Protein AF-A0A7V9BAR9-F1 (afdb_monomer)

Mean predicted aligned error: 8.54 Å

pLDDT: mean 87.7, std 13.69, range [41.0, 97.81]

Foldseek 3Di:
DPPDPPPDPVVVVVVVVVLVPDDPVVNVVVVVVVVVVVLVVQCVVCCVVCVPDDSQVSVCVVVVHHPDDPDPPDDDD

Radius of gyration: 19.04 Å; Cα contacts (8 Å, |Δi|>4): 15; chains: 1; bounding box: 38×46×49 Å

Structure (mmCIF, N/CA/C/O backbone):
data_AF-A0A7V9BAR9-F1
#
_entry.id   AF-A0A7V9BAR9-F1
#
loop_
_atom_site.group_PDB
_atom_site.id
_atom_site.type_symbol
_atom_site.label_atom_id
_atom_site.label_alt_id
_atom_site.label_comp_id
_atom_site.label_asym_id
_atom_site.label_entity_id
_atom_site.label_seq_id
_atom_site.pdbx_PDB_ins_code
_atom_site.Cartn_x
_atom_site.Cartn_y
_atom_site.Cartn_z
_atom_site.occupancy
_atom_site.B_iso_or_equiv
_atom_site.auth_seq_id
_atom_site.auth_comp_id
_atom_site.auth_asym_id
_atom_site.auth_atom_id
_atom_site.pdbx_PDB_model_num
ATOM 1 N N . MET A 1 1 ? 0.635 27.118 -12.640 1.00 41.00 1 MET A N 1
ATOM 2 C CA . MET A 1 1 ? 0.087 26.045 -13.499 1.00 41.00 1 MET A CA 1
ATOM 3 C C . MET A 1 1 ? 0.832 24.762 -13.177 1.00 41.00 1 MET A C 1
ATOM 5 O O . MET A 1 1 ? 1.993 24.653 -13.542 1.00 41.00 1 MET A O 1
ATOM 9 N N . SER A 1 2 ? 0.222 23.835 -12.439 1.00 53.16 2 SER A N 1
ATOM 10 C CA . SER A 1 2 ? 0.801 22.495 -12.277 1.00 53.16 2 SER A CA 1
ATOM 11 C C . SER A 1 2 ? 0.616 21.738 -13.595 1.00 53.16 2 SER A C 1
ATOM 13 O O . SER A 1 2 ? -0.507 21.740 -14.103 1.00 53.16 2 SER A O 1
ATOM 15 N N . PRO A 1 3 ? 1.660 21.129 -14.185 1.00 63.75 3 PRO A N 1
ATOM 16 C CA . PRO A 1 3 ? 1.483 20.330 -15.389 1.00 63.75 3 PRO A CA 1
ATOM 17 C C . PRO A 1 3 ? 0.535 19.171 -15.066 1.00 63.75 3 PRO A C 1
ATOM 19 O O . PRO A 1 3 ? 0.750 18.442 -14.093 1.00 63.75 3 PRO A O 1
ATOM 22 N N . SER A 1 4 ? -0.539 19.039 -15.850 1.00 69.88 4 SER A N 1
ATOM 23 C CA . SER A 1 4 ? -1.445 17.891 -15.780 1.00 69.88 4 SER A CA 1
ATOM 24 C C . SER A 1 4 ? -0.606 16.622 -15.845 1.00 69.88 4 SER A C 1
ATOM 26 O O . SER A 1 4 ? 0.180 16.450 -16.776 1.00 69.88 4 SER A O 1
ATOM 28 N N . ARG A 1 5 ? -0.729 15.756 -14.835 1.00 80.56 5 ARG A N 1
ATOM 29 C CA . ARG A 1 5 ? -0.049 14.459 -14.843 1.00 80.56 5 ARG A CA 1
ATOM 30 C C . ARG A 1 5 ? -0.536 13.692 -16.069 1.00 80.56 5 ARG A C 1
ATOM 32 O O . ARG A 1 5 ? -1.736 13.449 -16.194 1.00 80.56 5 ARG A O 1
ATOM 39 N N . ASP A 1 6 ? 0.385 13.338 -16.960 1.00 85.00 6 ASP A N 1
ATOM 40 C CA . ASP A 1 6 ? 0.073 12.472 -18.091 1.00 85.00 6 ASP A CA 1
ATOM 41 C C . ASP A 1 6 ? -0.353 11.105 -17.544 1.00 85.00 6 ASP A C 1
ATOM 43 O O . ASP A 1 6 ? 0.426 10.384 -16.920 1.00 85.00 6 ASP A O 1
ATOM 47 N N . THR A 1 7 ? -1.636 10.805 -17.715 1.00 89.62 7 THR A N 1
ATOM 48 C CA . THR A 1 7 ? -2.292 9.571 -17.266 1.00 89.62 7 THR A CA 1
ATOM 49 C C . THR A 1 7 ? -2.728 8.718 -18.454 1.00 89.62 7 THR A C 1
ATOM 51 O O . THR A 1 7 ? -3.544 7.808 -18.311 1.00 89.62 7 THR A O 1
ATOM 54 N N . THR A 1 8 ? -2.193 8.996 -19.648 1.00 94.75 8 THR A N 1
ATOM 55 C CA . THR A 1 8 ? -2.490 8.205 -20.840 1.00 94.75 8 THR A CA 1
ATOM 56 C C . THR A 1 8 ? -2.009 6.757 -20.677 1.00 94.75 8 THR A C 1
ATOM 58 O O . THR A 1 8 ? -1.032 6.482 -19.972 1.00 94.75 8 THR A O 1
ATOM 61 N N . PRO A 1 9 ? -2.616 5.792 -21.394 1.00 93.25 9 PRO A N 1
ATOM 62 C CA . PRO A 1 9 ? -2.133 4.412 -21.396 1.00 93.25 9 PRO A CA 1
ATOM 63 C C . PRO A 1 9 ? -0.670 4.272 -21.846 1.00 93.25 9 PRO A C 1
ATOM 65 O O . PRO A 1 9 ? 0.012 3.330 -21.448 1.00 93.25 9 PRO A O 1
ATOM 68 N N . ALA A 1 10 ? -0.175 5.187 -22.687 1.00 92.88 10 ALA A N 1
ATOM 69 C CA . ALA A 1 10 ? 1.223 5.210 -23.113 1.00 92.88 10 ALA A CA 1
ATOM 70 C C . ALA A 1 10 ? 2.165 5.593 -21.964 1.00 92.88 10 ALA A C 1
ATOM 72 O O . ALA A 1 10 ? 3.164 4.902 -21.749 1.00 92.88 10 ALA A O 1
ATOM 73 N N . ALA A 1 11 ? 1.808 6.622 -21.190 1.00 92.19 11 ALA A N 1
ATOM 74 C CA . ALA A 1 11 ? 2.535 7.003 -19.986 1.00 92.19 11 ALA A CA 1
ATOM 75 C C . ALA A 1 11 ? 2.550 5.868 -18.950 1.00 92.19 11 ALA A C 1
ATOM 77 O O . ALA A 1 11 ? 3.603 5.571 -18.384 1.00 92.19 11 ALA A O 1
ATOM 78 N N . GLU A 1 12 ? 1.431 5.156 -18.768 1.00 92.88 12 GLU A N 1
ATOM 79 C CA . GLU A 1 12 ? 1.383 4.010 -17.851 1.00 92.88 12 GLU A CA 1
ATOM 80 C C . GLU A 1 12 ? 2.298 2.865 -18.307 1.00 92.88 12 GLU A C 1
ATOM 82 O O . GLU A 1 12 ? 3.036 2.300 -17.498 1.00 92.88 12 GLU A O 1
ATOM 87 N N . ARG A 1 13 ? 2.333 2.552 -19.610 1.00 95.69 13 ARG A N 1
ATOM 88 C CA . ARG A 1 13 ? 3.265 1.545 -20.149 1.00 95.69 13 ARG A CA 1
ATOM 89 C C . ARG A 1 13 ? 4.723 1.915 -19.887 1.00 95.69 13 ARG A C 1
ATOM 91 O O . ARG A 1 13 ? 5.495 1.053 -19.468 1.00 95.69 13 ARG A O 1
ATOM 98 N N . LEU A 1 14 ? 5.091 3.176 -20.105 1.00 95.25 14 LEU A N 1
ATOM 99 C CA . LEU A 1 14 ? 6.449 3.663 -19.864 1.00 95.25 14 LEU A CA 1
ATOM 100 C C . LEU A 1 14 ? 6.808 3.613 -18.371 1.00 95.25 14 LEU A C 1
ATOM 102 O O . LEU A 1 14 ? 7.883 3.135 -18.011 1.00 95.25 14 LEU A O 1
ATOM 106 N N . ARG A 1 15 ? 5.881 4.012 -17.494 1.00 93.19 15 ARG A N 1
ATOM 107 C CA . ARG A 1 15 ? 6.045 3.919 -16.037 1.00 93.19 15 ARG A CA 1
ATOM 108 C C . ARG A 1 15 ? 6.265 2.477 -15.582 1.00 93.19 15 ARG A C 1
ATOM 110 O O . ARG A 1 15 ? 7.191 2.204 -14.819 1.00 93.19 15 ARG A O 1
ATOM 117 N N . LEU A 1 16 ? 5.449 1.541 -16.068 1.00 94.00 16 LEU A N 1
ATOM 118 C CA . LEU A 1 16 ? 5.584 0.120 -15.742 1.00 94.00 16 LEU A CA 1
ATOM 119 C C . LEU A 1 16 ? 6.900 -0.465 -16.266 1.00 94.00 16 LEU A C 1
ATOM 121 O O . LEU A 1 16 ? 7.530 -1.253 -15.560 1.00 94.00 16 LEU A O 1
ATOM 125 N N . ALA A 1 17 ? 7.339 -0.072 -17.464 1.00 95.94 17 ALA A N 1
ATOM 126 C CA . ALA A 1 17 ? 8.634 -0.481 -18.005 1.00 95.94 17 ALA A CA 1
ATOM 127 C C . ALA A 1 17 ? 9.794 0.006 -17.120 1.00 95.94 17 ALA A C 1
ATOM 129 O O . ALA A 1 17 ? 10.670 -0.787 -16.778 1.00 95.94 17 ALA A O 1
ATOM 130 N N . ALA A 1 18 ? 9.751 1.262 -16.665 1.00 94.25 18 ALA A N 1
ATOM 131 C CA . ALA A 1 18 ? 10.752 1.816 -15.755 1.00 94.25 18 ALA A CA 1
ATOM 132 C C . ALA A 1 18 ? 10.804 1.060 -14.415 1.00 94.25 18 ALA A C 1
ATOM 134 O O . ALA A 1 18 ? 11.883 0.692 -13.962 1.00 94.25 18 ALA A O 1
ATOM 135 N N . ILE A 1 19 ? 9.649 0.751 -13.810 1.00 93.25 19 ILE A N 1
ATOM 136 C CA . ILE A 1 19 ? 9.578 -0.038 -12.564 1.00 93.25 19 ILE A CA 1
ATOM 137 C C . ILE A 1 19 ? 10.153 -1.449 -12.761 1.00 93.25 19 ILE A C 1
ATOM 139 O O . ILE A 1 19 ? 10.829 -1.986 -11.881 1.00 93.25 19 ILE A O 1
ATOM 143 N N . ARG A 1 20 ? 9.887 -2.079 -13.910 1.00 92.38 20 ARG A N 1
ATOM 144 C CA . ARG A 1 20 ? 10.388 -3.428 -14.216 1.00 92.38 20 ARG A CA 1
ATOM 145 C C . ARG A 1 20 ? 11.898 -3.461 -14.435 1.00 92.38 20 ARG A C 1
ATOM 147 O O . ARG A 1 20 ? 12.507 -4.466 -14.087 1.00 92.38 20 ARG A O 1
ATOM 154 N N . ALA A 1 21 ? 12.474 -2.381 -14.959 1.00 96.00 21 ALA A N 1
ATOM 155 C CA . ALA A 1 21 ? 13.911 -2.243 -15.176 1.00 96.00 21 ALA A CA 1
ATOM 156 C C . ALA A 1 21 ? 14.712 -1.992 -13.883 1.00 96.00 21 ALA A C 1
ATOM 158 O O . ALA A 1 21 ? 15.931 -2.140 -13.886 1.00 96.00 21 ALA A O 1
ATOM 159 N N . MET A 1 22 ? 14.056 -1.622 -12.776 1.00 95.75 22 MET A N 1
ATOM 160 C CA . MET A 1 22 ? 14.732 -1.437 -11.489 1.00 95.75 22 MET A CA 1
ATOM 161 C C . MET A 1 22 ? 15.296 -2.762 -10.949 1.00 95.75 22 MET A C 1
ATOM 163 O O . MET A 1 22 ? 14.625 -3.797 -11.067 1.00 95.75 22 MET A O 1
ATOM 167 N N . PRO A 1 23 ? 16.456 -2.731 -10.260 1.00 97.81 23 PRO A N 1
ATOM 168 C CA . PRO A 1 23 ? 16.933 -3.878 -9.499 1.00 97.81 23 PRO A CA 1
ATOM 169 C C . PRO A 1 23 ? 15.878 -4.356 -8.481 1.00 97.81 23 PRO A C 1
ATOM 171 O O . PRO A 1 23 ? 15.167 -3.517 -7.903 1.00 97.81 23 PRO A O 1
ATOM 174 N N . PRO A 1 24 ? 15.736 -5.675 -8.245 1.00 95.44 24 PRO A N 1
ATOM 175 C CA . PRO A 1 24 ? 14.700 -6.227 -7.369 1.00 95.44 24 PRO A CA 1
ATOM 176 C C . PRO A 1 24 ? 14.653 -5.593 -5.973 1.00 95.44 24 PRO A C 1
ATOM 178 O O . PRO A 1 24 ? 13.574 -5.278 -5.470 1.00 95.44 24 PRO A O 1
ATOM 181 N N . GLU A 1 25 ? 15.811 -5.355 -5.369 1.00 97.50 25 GLU A N 1
ATOM 182 C CA . GLU A 1 25 ? 15.968 -4.754 -4.048 1.00 97.50 25 GLU A CA 1
ATOM 183 C C . GLU A 1 25 ? 15.512 -3.291 -4.007 1.00 97.50 25 GLU A C 1
ATOM 185 O O . GLU A 1 25 ? 14.893 -2.856 -3.033 1.00 97.50 25 GLU A O 1
ATOM 190 N N . VAL A 1 26 ? 15.745 -2.537 -5.085 1.00 96.44 26 VAL A N 1
ATOM 191 C CA . VAL A 1 26 ? 15.285 -1.148 -5.206 1.00 96.44 26 VAL A CA 1
ATOM 192 C C . VAL A 1 26 ? 13.769 -1.120 -5.353 1.00 96.44 26 VAL A C 1
ATOM 194 O O . VAL A 1 26 ? 13.096 -0.354 -4.663 1.00 96.44 26 VAL A O 1
ATOM 197 N N . ARG A 1 27 ? 13.216 -2.003 -6.190 1.00 95.56 27 ARG A N 1
ATOM 198 C CA . ARG A 1 27 ? 11.768 -2.121 -6.379 1.00 95.56 27 ARG A CA 1
ATOM 199 C C . ARG A 1 27 ? 11.050 -2.497 -5.082 1.00 95.56 27 ARG A C 1
ATOM 201 O O . ARG A 1 27 ? 10.013 -1.912 -4.779 1.00 95.56 27 ARG A O 1
ATOM 208 N N . LEU A 1 28 ? 11.599 -3.436 -4.307 1.00 95.62 28 LEU A N 1
ATO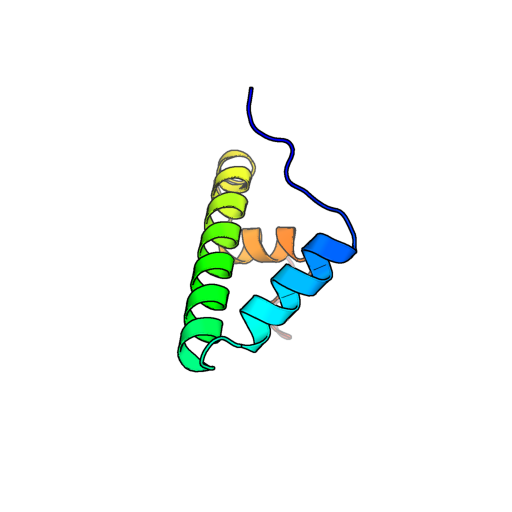M 209 C CA . LEU A 1 28 ? 11.047 -3.815 -3.003 1.00 95.62 28 LEU A CA 1
ATOM 210 C C . LEU A 1 28 ? 11.071 -2.637 -2.023 1.00 95.62 28 LEU A C 1
ATOM 212 O O . LEU A 1 28 ? 10.057 -2.345 -1.391 1.00 95.62 28 LEU A O 1
ATOM 216 N N . ARG A 1 29 ? 12.207 -1.937 -1.921 1.00 97.00 29 ARG A N 1
ATOM 217 C CA . ARG A 1 29 ? 12.343 -0.771 -1.038 1.00 97.00 29 ARG A CA 1
ATOM 218 C C . ARG A 1 29 ? 11.317 0.307 -1.374 1.00 97.00 29 ARG A C 1
ATOM 220 O O . ARG A 1 29 ? 10.686 0.850 -0.471 1.00 97.00 29 ARG A O 1
ATOM 227 N N . GLU A 1 30 ? 11.120 0.583 -2.658 1.00 95.19 30 GLU A N 1
ATOM 228 C CA . GLU A 1 30 ? 10.156 1.590 -3.093 1.00 95.19 30 GLU A CA 1
ATOM 229 C C . GLU A 1 30 ? 8.710 1.154 -2.831 1.00 95.19 30 GLU A C 1
ATOM 231 O O . GLU A 1 30 ? 7.905 1.952 -2.352 1.00 95.19 30 GLU A O 1
ATOM 236 N N . ALA A 1 31 ? 8.383 -0.123 -3.046 1.00 95.38 31 ALA A N 1
ATOM 237 C CA . ALA A 1 31 ? 7.067 -0.661 -2.709 1.00 95.38 31 ALA A CA 1
ATOM 238 C C . ALA A 1 31 ? 6.757 -0.536 -1.207 1.00 95.38 31 ALA A C 1
ATOM 240 O O . ALA A 1 31 ? 5.653 -0.127 -0.839 1.00 95.38 31 ALA A O 1
ATOM 241 N N . LEU A 1 32 ? 7.730 -0.830 -0.337 1.00 96.81 32 LEU A N 1
ATOM 242 C CA . LEU A 1 32 ? 7.584 -0.666 1.113 1.00 96.81 32 LEU A CA 1
ATOM 243 C C . LEU A 1 32 ? 7.410 0.806 1.499 1.00 96.81 32 LEU A C 1
ATOM 245 O O . LEU A 1 32 ? 6.496 1.136 2.251 1.00 96.81 32 LEU A O 1
ATOM 249 N N . ARG A 1 33 ? 8.224 1.701 0.929 1.00 96.31 33 ARG A N 1
ATOM 250 C CA . ARG A 1 33 ? 8.135 3.148 1.169 1.00 96.31 33 ARG A CA 1
ATOM 251 C C . ARG A 1 33 ? 6.762 3.706 0.789 1.00 96.31 33 ARG A C 1
ATOM 253 O O . ARG A 1 33 ? 6.174 4.473 1.550 1.00 96.31 33 ARG A O 1
ATOM 260 N N . LEU A 1 34 ? 6.243 3.321 -0.377 1.00 95.94 34 LEU A N 1
ATOM 261 C CA . LEU A 1 34 ? 4.913 3.728 -0.833 1.00 95.94 34 LEU A CA 1
ATOM 262 C C . LEU A 1 34 ? 3.811 3.158 0.066 1.00 95.94 34 LEU A C 1
ATOM 264 O O . LEU A 1 34 ? 2.874 3.879 0.403 1.00 95.94 34 LEU A O 1
ATOM 268 N N . SER A 1 35 ? 3.943 1.900 0.489 1.00 94.19 35 SER A N 1
ATOM 269 C CA . SER A 1 3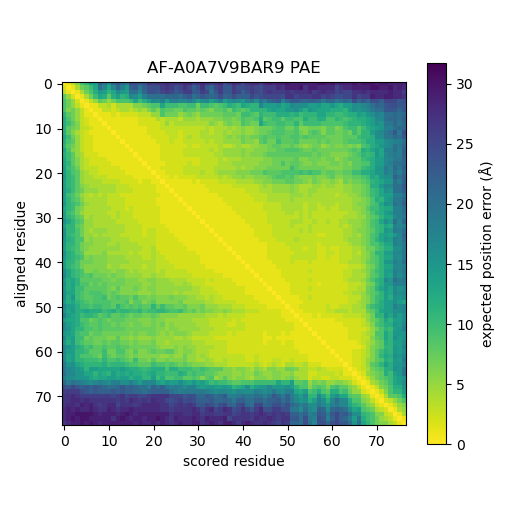5 ? 2.979 1.251 1.385 1.00 94.19 35 SER A CA 1
ATOM 270 C C . SER A 1 35 ? 2.904 1.948 2.746 1.00 94.19 35 SER A C 1
ATOM 272 O O . SER A 1 35 ? 1.807 2.215 3.233 1.00 94.19 35 SER A O 1
ATOM 274 N N . GLU A 1 36 ? 4.052 2.306 3.328 1.00 94.69 36 GLU A N 1
ATOM 275 C CA . GLU A 1 36 ? 4.129 3.034 4.600 1.00 94.69 36 GLU A CA 1
ATOM 276 C C . GLU A 1 36 ? 3.507 4.431 4.488 1.00 94.69 36 GLU A C 1
ATOM 278 O O . GLU A 1 36 ? 2.714 4.847 5.331 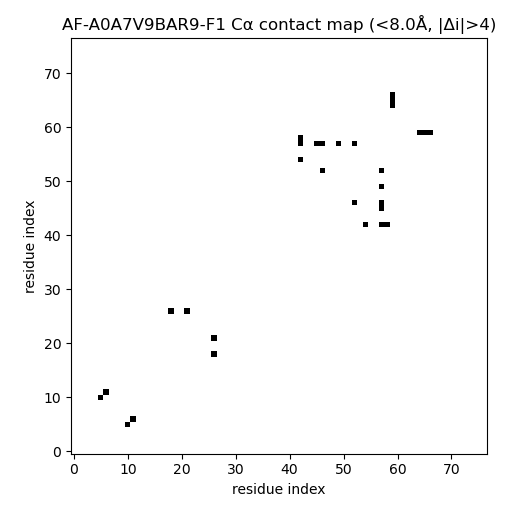1.00 94.69 36 GLU A O 1
ATOM 283 N N . MET A 1 37 ? 3.800 5.141 3.397 1.00 96.44 37 MET A N 1
ATOM 284 C CA . MET A 1 37 ? 3.226 6.461 3.143 1.00 96.44 37 MET A CA 1
ATOM 285 C C . MET A 1 37 ? 1.698 6.401 3.022 1.00 96.44 37 MET A C 1
ATOM 287 O O . MET A 1 37 ? 1.007 7.21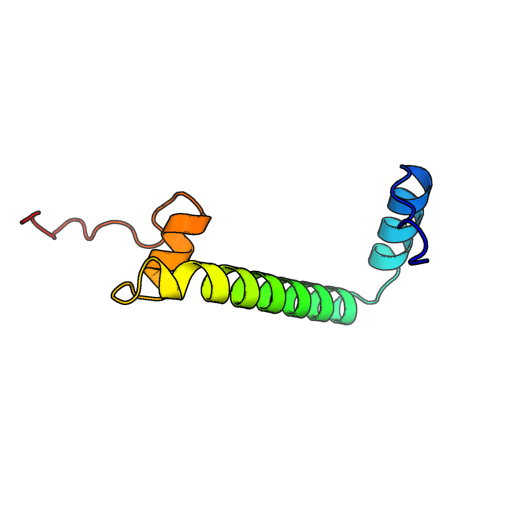5 3.630 1.00 96.44 37 MET A O 1
ATOM 291 N N . VAL A 1 38 ? 1.162 5.425 2.280 1.00 94.62 38 VAL A N 1
ATOM 292 C CA . VAL A 1 38 ? -0.291 5.223 2.168 1.00 94.62 38 VAL A CA 1
ATOM 293 C C . VAL A 1 38 ? -0.891 4.881 3.532 1.00 94.62 38 VAL A C 1
ATOM 295 O O . VAL A 1 38 ? -1.858 5.527 3.927 1.00 94.62 38 VAL A O 1
ATOM 298 N N . ARG A 1 39 ? -0.294 3.946 4.289 1.00 91.62 39 ARG A N 1
ATOM 299 C CA . ARG A 1 39 ? -0.738 3.605 5.654 1.00 91.62 39 ARG A CA 1
ATOM 300 C C . ARG A 1 39 ? -0.807 4.852 6.537 1.00 91.62 39 ARG A C 1
ATOM 302 O O . ARG A 1 39 ? -1.839 5.096 7.158 1.00 91.62 39 ARG A O 1
ATOM 309 N N . SER A 1 40 ? 0.258 5.649 6.571 1.00 93.75 40 SER A N 1
ATOM 310 C CA . SER A 1 40 ? 0.339 6.858 7.394 1.00 93.75 40 SER A CA 1
ATOM 311 C C . SER A 1 40 ? -0.734 7.886 7.022 1.00 93.75 40 SER A C 1
ATOM 313 O O . SER A 1 40 ? -1.447 8.386 7.897 1.00 93.75 40 SER A O 1
ATOM 315 N N . LEU A 1 41 ? -0.925 8.147 5.724 1.00 95.88 41 LEU A N 1
ATOM 316 C CA . LEU A 1 41 ? -1.969 9.052 5.235 1.00 95.88 41 LEU A CA 1
ATOM 317 C C . LEU A 1 41 ? -3.372 8.566 5.615 1.00 95.88 41 LEU A C 1
ATOM 319 O O . LEU A 1 41 ? -4.181 9.345 6.120 1.00 95.88 41 LEU A O 1
ATOM 323 N N . THR A 1 42 ? -3.653 7.276 5.428 1.00 94.62 42 THR A N 1
ATOM 324 C CA . THR A 1 42 ? -4.948 6.687 5.778 1.00 94.62 42 THR A CA 1
ATOM 325 C C . THR A 1 42 ? -5.224 6.776 7.280 1.00 94.62 42 THR A C 1
ATOM 327 O O . THR A 1 42 ? -6.294 7.230 7.683 1.00 94.62 42 THR A O 1
ATOM 330 N N . LEU A 1 43 ? -4.259 6.405 8.125 1.00 93.94 43 LEU A N 1
ATOM 331 C CA . LEU A 1 43 ? -4.421 6.465 9.580 1.00 93.94 43 LEU A CA 1
ATOM 332 C C . LEU A 1 43 ? -4.571 7.901 10.088 1.00 93.94 43 LEU A C 1
ATOM 334 O O . LEU A 1 43 ? -5.354 8.142 11.004 1.00 93.94 43 LEU A O 1
ATOM 338 N N . THR A 1 44 ? -3.873 8.857 9.475 1.00 95.88 44 THR A N 1
ATOM 339 C CA . THR A 1 44 ? -3.997 10.283 9.805 1.00 95.88 44 THR A CA 1
ATOM 340 C C . THR A 1 44 ? -5.424 10.783 9.577 1.00 95.88 44 THR A C 1
ATOM 342 O O . THR A 1 44 ? -5.950 11.512 10.414 1.00 95.88 44 THR A O 1
ATOM 345 N N . GLY A 1 45 ? -6.081 10.347 8.496 1.00 95.00 45 GLY A N 1
ATOM 346 C CA . GLY A 1 45 ? -7.485 10.676 8.233 1.00 95.00 45 GLY A CA 1
ATOM 347 C C . GLY A 1 45 ? -8.478 9.987 9.176 1.00 95.00 45 GLY A C 1
ATOM 348 O O . GLY A 1 45 ? -9.506 10.568 9.511 1.00 95.00 45 GLY A O 1
ATOM 349 N N . LEU A 1 46 ? -8.180 8.765 9.630 1.00 95.44 46 LEU A N 1
ATOM 350 C CA . LEU A 1 46 ? -9.105 7.975 10.453 1.00 95.44 46 LEU A CA 1
ATOM 351 C C . LEU A 1 46 ? -9.021 8.261 11.954 1.00 95.44 46 LEU A C 1
ATOM 353 O O . LEU A 1 46 ? -10.036 8.166 12.643 1.00 95.44 46 LEU A O 1
ATOM 357 N N . ARG A 1 47 ? -7.840 8.611 12.478 1.00 95.75 47 ARG A N 1
ATOM 358 C CA . ARG A 1 47 ? -7.638 8.850 13.919 1.00 95.75 47 ARG A CA 1
ATOM 359 C C . ARG A 1 47 ? -8.613 9.884 14.512 1.00 95.75 47 ARG A C 1
ATOM 361 O O . ARG A 1 47 ? -9.168 9.588 15.566 1.00 95.75 47 ARG A O 1
ATOM 368 N N . PRO A 1 48 ? -8.898 11.035 13.867 1.00 96.88 48 PRO A N 1
ATOM 369 C CA . PRO A 1 48 ? -9.870 11.998 14.394 1.00 96.88 48 PRO A CA 1
ATOM 370 C C . PRO A 1 48 ? -11.309 11.465 14.448 1.00 96.88 48 PRO A C 1
ATOM 372 O O . PRO A 1 48 ? -12.071 11.855 15.326 1.00 96.88 48 PRO A O 1
ATOM 375 N N . LEU A 1 49 ? -11.682 10.571 13.527 1.00 96.25 49 LEU A N 1
ATOM 376 C CA . LEU A 1 49 ? -13.023 9.975 13.462 1.00 96.25 49 LEU A CA 1
ATOM 377 C C . LEU A 1 49 ? -13.200 8.835 14.476 1.00 96.25 49 LEU A C 1
ATOM 379 O O . LEU A 1 49 ? -14.319 8.509 14.871 1.00 96.25 49 LEU A O 1
ATOM 383 N N . HIS A 1 50 ? -12.092 8.223 14.895 1.00 95.06 50 HIS A N 1
ATOM 384 C CA . HIS A 1 50 ? -12.068 7.026 15.727 1.00 95.06 50 HIS A CA 1
ATOM 385 C C . HIS A 1 50 ? -10.967 7.096 16.804 1.00 95.06 50 HIS A C 1
ATOM 387 O O . HIS A 1 50 ? -10.071 6.248 16.821 1.00 95.06 50 HIS A O 1
ATOM 393 N N . PRO A 1 51 ? -11.024 8.070 17.732 1.00 94.31 51 PRO A N 1
ATOM 394 C CA . PRO A 1 51 ? -9.925 8.358 18.660 1.00 94.31 51 PRO A CA 1
ATOM 395 C C . PRO A 1 51 ? -9.601 7.207 19.623 1.00 94.31 51 PRO A C 1
ATOM 397 O O . PRO A 1 51 ? -8.471 7.090 20.085 1.00 94.31 51 PRO A O 1
ATOM 400 N N . ASN A 1 52 ? -10.578 6.339 19.900 1.00 95.25 52 ASN A N 1
ATOM 401 C CA . ASN A 1 52 ? -10.449 5.244 20.866 1.00 95.25 52 ASN A CA 1
ATOM 402 C C . ASN A 1 52 ? -10.121 3.891 20.215 1.00 95.25 52 ASN A C 1
ATOM 404 O O . ASN A 1 52 ? -10.023 2.882 20.913 1.00 95.25 52 ASN A O 1
ATOM 408 N N . LEU A 1 53 ? -10.011 3.830 18.885 1.00 93.44 53 LEU A N 1
ATOM 409 C CA . LEU A 1 53 ? -9.706 2.581 18.194 1.00 93.44 53 LEU A CA 1
ATOM 410 C C . LEU A 1 53 ? -8.197 2.363 18.100 1.00 93.44 53 LEU A C 1
ATOM 412 O O . LEU A 1 53 ? -7.431 3.275 17.798 1.00 93.44 53 LEU A O 1
ATOM 416 N N . SER A 1 54 ? -7.776 1.114 18.306 1.00 93.00 54 SER A N 1
ATOM 417 C CA . SER A 1 54 ? -6.398 0.712 18.041 1.00 93.00 54 SER A CA 1
ATOM 418 C C . SER A 1 54 ? -6.091 0.777 16.545 1.00 93.00 54 SER A C 1
ATOM 420 O O . SER A 1 54 ? -6.979 0.633 15.702 1.00 93.00 54 SER A O 1
ATOM 422 N N . GLU A 1 55 ? -4.812 0.922 16.201 1.00 91.06 55 GLU A N 1
ATOM 423 C CA . GLU A 1 55 ? -4.378 0.955 14.802 1.00 91.06 55 GLU A CA 1
ATOM 424 C C . GLU A 1 55 ? -4.835 -0.283 14.017 1.00 91.06 55 GLU A C 1
ATOM 426 O O . GLU A 1 55 ? -5.283 -0.156 12.882 1.00 91.06 55 GLU A O 1
ATOM 431 N N . LEU A 1 56 ? -4.814 -1.468 14.638 1.00 91.25 56 LEU A N 1
ATOM 432 C CA . LEU A 1 56 ? -5.321 -2.690 14.016 1.00 91.25 56 LEU A CA 1
ATOM 433 C C . LEU A 1 56 ? -6.794 -2.553 13.609 1.00 91.25 56 LEU A C 1
ATOM 435 O O . LEU A 1 56 ? -7.151 -2.909 12.490 1.00 91.25 56 LEU A O 1
ATOM 439 N N . ARG A 1 57 ? -7.642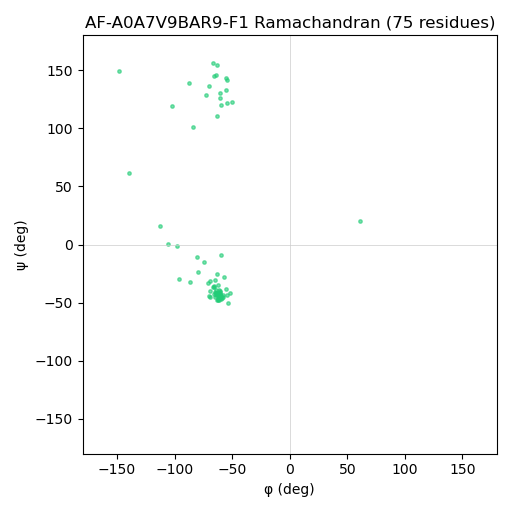 -1.997 14.484 1.00 93.62 57 ARG A N 1
ATOM 440 C CA . ARG A 1 57 ? -9.064 -1.780 14.180 1.00 93.62 57 ARG A CA 1
ATOM 441 C C . ARG A 1 57 ? -9.251 -0.750 13.070 1.00 93.62 57 ARG A C 1
ATOM 443 O O . ARG A 1 57 ? -10.124 -0.937 12.230 1.00 93.62 57 ARG A O 1
ATOM 450 N N . LEU A 1 58 ? -8.415 0.288 13.022 1.00 94.19 58 LEU A N 1
ATOM 451 C CA . LEU A 1 58 ? -8.417 1.253 11.917 1.00 94.19 58 LEU A CA 1
ATOM 452 C C . LEU A 1 58 ? -8.044 0.583 10.587 1.00 94.19 58 LEU A C 1
ATOM 454 O O . LEU A 1 58 ? -8.702 0.815 9.578 1.00 94.19 58 LEU A O 1
ATOM 458 N N . VAL A 1 59 ? -7.037 -0.294 10.582 1.00 91.88 59 VAL A N 1
ATOM 459 C CA . VAL A 1 59 ? -6.650 -1.063 9.388 1.00 91.88 59 VAL A CA 1
ATOM 460 C C . VAL A 1 59 ? -7.771 -2.011 8.947 1.00 91.88 59 VAL A C 1
ATOM 462 O O . VAL A 1 59 ? -8.061 -2.100 7.756 1.00 91.88 59 VAL A O 1
ATOM 465 N N . GLU A 1 60 ? -8.439 -2.692 9.877 1.00 92.88 60 GLU A N 1
ATOM 466 C CA . GLU A 1 60 ? -9.578 -3.567 9.561 1.00 92.88 60 GLU A CA 1
ATOM 467 C C . GLU A 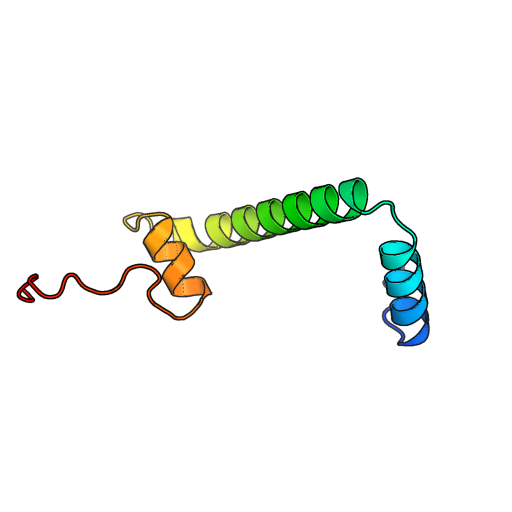1 60 ? -10.760 -2.799 8.948 1.00 92.88 60 GLU A C 1
ATOM 469 O O . GLU A 1 60 ? -11.412 -3.320 8.042 1.00 92.88 60 GLU A O 1
ATOM 474 N N . ILE A 1 61 ? -11.000 -1.552 9.379 1.00 92.38 61 ILE A N 1
ATOM 475 C CA . ILE A 1 61 ? -11.988 -0.653 8.757 1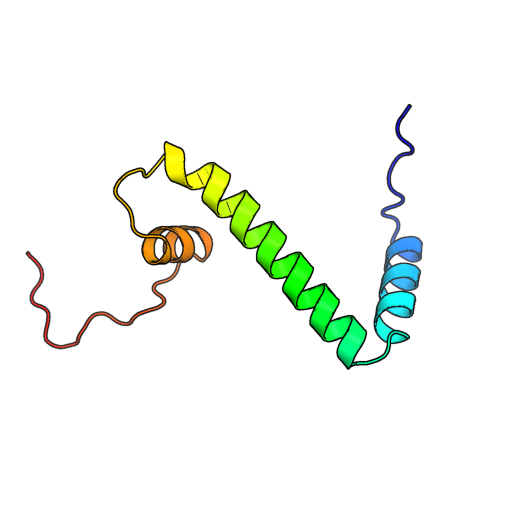.00 92.38 61 ILE A CA 1
ATOM 476 C C . ILE A 1 61 ? -11.615 -0.374 7.296 1.00 92.38 61 ILE A C 1
ATOM 478 O O . ILE A 1 61 ? -12.459 -0.519 6.416 1.00 92.38 61 ILE A O 1
ATOM 482 N N . VAL A 1 62 ? -10.352 -0.032 7.020 1.00 92.00 62 VAL A N 1
ATOM 483 C CA . VAL A 1 62 ? -9.865 0.255 5.654 1.00 92.00 62 VAL A CA 1
ATOM 484 C C . VAL A 1 62 ? -9.997 -0.960 4.742 1.00 92.00 62 VAL A C 1
ATOM 486 O O . VAL A 1 62 ? -10.380 -0.832 3.582 1.00 92.00 62 VAL A O 1
ATOM 489 N N . LEU A 1 63 ? -9.662 -2.144 5.255 1.00 91.12 63 LEU A N 1
ATOM 490 C CA . LEU A 1 63 ? -9.684 -3.379 4.476 1.00 91.12 63 LEU A CA 1
ATOM 491 C C . LEU A 1 63 ? -11.084 -3.991 4.350 1.00 91.12 63 LEU A C 1
ATOM 493 O O . LEU A 1 63 ? -11.247 -4.948 3.592 1.00 91.12 63 LEU A O 1
ATOM 497 N N . GLY A 1 64 ? -12.067 -3.503 5.114 1.00 91.69 64 GLY A N 1
ATOM 498 C CA . GLY A 1 64 ? -13.413 -4.076 5.171 1.00 91.69 64 GLY A CA 1
ATOM 499 C C . GLY A 1 64 ? -13.441 -5.527 5.665 1.00 91.69 64 GLY A C 1
ATOM 500 O O . GLY A 1 64 ? -14.390 -6.255 5.382 1.00 91.69 64 GLY A O 1
ATOM 501 N N . LYS A 1 65 ? -12.395 -5.980 6.368 1.00 90.81 65 LYS A N 1
ATOM 502 C CA . LYS A 1 65 ? -12.268 -7.357 6.863 1.00 90.81 65 LYS A CA 1
ATOM 503 C C . LYS A 1 65 ? -11.484 -7.410 8.168 1.00 90.81 65 LYS A C 1
ATOM 505 O O . LYS A 1 65 ? -10.568 -6.620 8.386 1.00 90.81 65 LYS A O 1
ATOM 510 N N . ARG A 1 66 ? -11.816 -8.391 9.008 1.00 89.19 66 ARG A N 1
ATOM 511 C CA . ARG A 1 66 ? -11.030 -8.736 10.199 1.00 89.19 66 ARG A CA 1
ATOM 512 C C . ARG A 1 66 ? -9.711 -9.378 9.780 1.00 89.19 66 ARG A C 1
ATOM 514 O O . ARG A 1 66 ? -9.691 -10.225 8.889 1.00 89.19 66 ARG A O 1
ATOM 521 N N . LEU A 1 67 ? -8.628 -8.977 10.432 1.00 85.75 67 LEU A N 1
ATOM 522 C CA . LEU A 1 67 ? -7.299 -9.556 10.247 1.00 85.75 67 LEU A CA 1
ATOM 523 C C . LEU A 1 67 ? -6.990 -10.612 11.304 1.00 85.75 67 LEU A C 1
ATOM 525 O O . LEU A 1 67 ? -6.267 -11.561 11.015 1.00 85.75 67 LEU A O 1
ATOM 529 N N . ILE A 1 68 ? -7.559 -10.465 12.501 1.00 81.56 68 ILE A N 1
ATOM 530 C CA . ILE A 1 68 ? -7.499 -11.482 13.549 1.00 81.56 68 ILE A CA 1
ATOM 531 C C . ILE A 1 68 ? -8.856 -12.201 13.573 1.00 81.56 68 ILE A C 1
ATOM 533 O O . ILE A 1 68 ? -9.883 -11.539 13.774 1.00 81.56 68 ILE A O 1
ATOM 537 N N . PRO A 1 69 ? -8.897 -13.527 13.332 1.00 66.69 69 PRO A N 1
ATOM 538 C CA . PRO A 1 69 ? -10.105 -14.315 13.537 1.00 66.69 69 PRO A CA 1
ATOM 539 C C . PRO A 1 69 ? -10.615 -14.116 14.969 1.00 66.69 69 PRO A C 1
ATOM 541 O O . PRO A 1 69 ? -9.793 -14.014 15.881 1.00 66.69 69 PRO A O 1
ATOM 544 N N . PRO A 1 70 ? -11.938 -14.043 15.202 1.00 63.25 70 PRO A N 1
ATOM 545 C CA . PRO A 1 70 ? -12.443 -14.076 16.566 1.00 63.25 70 PRO A CA 1
ATOM 546 C C . PRO A 1 70 ? -11.917 -15.342 17.243 1.00 63.25 70 PRO A C 1
ATOM 548 O O . PRO A 1 70 ? -11.933 -16.420 16.645 1.00 63.25 70 PRO A O 1
ATOM 551 N N . ASP A 1 71 ? -11.409 -15.182 18.461 1.00 65.38 71 ASP A N 1
ATOM 552 C CA . ASP A 1 71 ? -10.976 -16.301 19.285 1.00 65.38 71 ASP A CA 1
ATOM 553 C C . ASP A 1 71 ? -12.159 -17.281 19.398 1.00 65.38 71 ASP A C 1
ATOM 555 O O . ASP A 1 71 ? -13.242 -16.848 19.812 1.00 65.38 71 ASP A O 1
ATOM 559 N N . PRO A 1 72 ? -12.031 -18.561 18.994 1.00 62.19 72 PRO A N 1
ATOM 560 C CA . PRO A 1 72 ? -13.153 -19.502 19.005 1.00 62.19 72 PRO A CA 1
ATOM 561 C C . PRO A 1 72 ? -13.758 -19.723 20.404 1.00 62.19 72 PRO A C 1
ATOM 563 O O . PRO A 1 72 ? -14.814 -20.342 20.506 1.00 62.19 72 PRO A O 1
ATOM 566 N N . GLY A 1 73 ? -13.119 -19.217 21.467 1.00 63.06 73 GLY A N 1
ATOM 567 C CA . GLY A 1 73 ? -13.615 -19.247 22.845 1.00 63.06 73 GLY A CA 1
ATOM 568 C C . GLY A 1 73 ? -14.136 -17.919 23.412 1.00 63.06 73 GLY A C 1
ATOM 569 O O . GLY A 1 73 ? -14.541 -17.898 24.572 1.00 63.06 73 GLY A O 1
ATOM 570 N N . ALA A 1 74 ? -14.131 -16.810 22.664 1.00 56.66 74 ALA A N 1
ATOM 571 C CA . ALA A 1 74 ? -14.598 -15.524 23.189 1.00 56.66 74 ALA A CA 1
ATOM 572 C C . ALA A 1 74 ? -16.126 -15.393 23.069 1.00 56.66 74 ALA A C 1
ATOM 574 O O . ALA A 1 74 ? -16.661 -15.090 22.001 1.00 56.66 74 ALA A O 1
ATOM 575 N N . THR A 1 75 ? -16.831 -15.606 24.182 1.00 49.66 75 THR A N 1
ATOM 576 C CA . THR A 1 75 ? -18.271 -15.342 24.305 1.00 49.66 75 THR A CA 1
ATOM 577 C C . THR A 1 75 ? -18.550 -13.853 24.048 1.00 49.66 75 THR A C 1
ATOM 579 O O . THR A 1 75 ? -17.866 -13.010 24.635 1.00 49.66 75 THR A O 1
ATOM 582 N N . PRO A 1 76 ? -19.514 -13.494 23.179 1.00 52.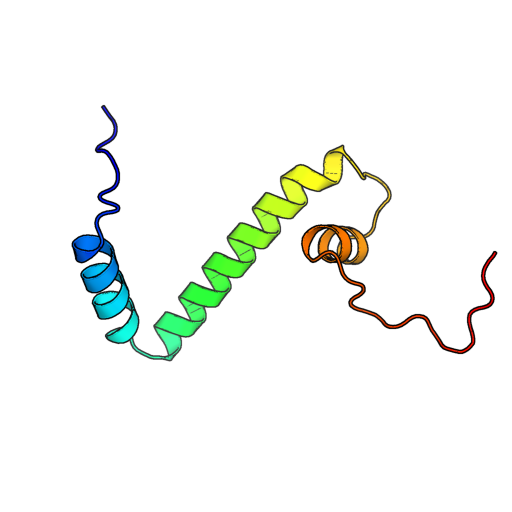78 76 PRO A N 1
ATOM 583 C CA . PRO A 1 76 ? -19.869 -12.094 22.962 1.00 52.78 76 PRO A CA 1
ATOM 584 C C . PRO A 1 76 ? -20.459 -11.470 24.244 1.00 52.78 76 PRO A C 1
ATOM 586 O O . PRO A 1 76 ? -21.131 -12.187 24.990 1.00 52.78 76 PRO A O 1
ATOM 589 N N . PRO A 1 77 ? -20.205 -10.172 24.509 1.00 58.56 77 PRO A N 1
ATOM 590 C CA . PRO A 1 77 ? -20.900 -9.427 25.557 1.00 58.56 77 PRO A CA 1
ATOM 591 C C . PRO A 1 77 ? -22.371 -9.172 25.207 1.00 58.56 77 PRO A C 1
ATOM 593 O O . PRO A 1 77 ? -22.691 -9.080 23.996 1.00 58.56 77 PRO A O 1
#

Sequence (77 aa):
MSPSRDTTPAAERLRLAAIRAMPPEVRLREALRLSEMVRSLTLTGLRPLHPNLSELRLVEIVLGKRLIPPDPGATPP

Solvent-acc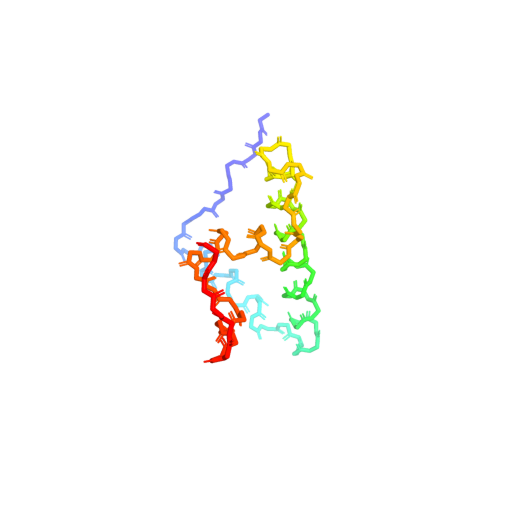essible surface area (backbone atoms only — not comparable to full-atom values): 4887 Å² total; per-residue (Å²): 134,81,79,78,77,77,77,47,74,68,48,51,52,54,52,51,51,54,56,67,71,41,58,70,69,58,46,49,51,50,53,51,54,54,51,52,52,51,51,51,55,53,49,65,68,43,39,83,81,41,76,87,56,53,70,69,57,54,51,25,60,76,68,74,45,81,86,67,76,78,60,96,80,66,78,82,133

Secondary structure (DSSP, 8-state):
-PPPP--SHHHHHHHHHHHHHS-HHHHHHHHHHHHHHHHHHHHHHHTTT-TTS-HHHHHHHHHTS-SSPPPTT----